Protein AF-A0A0F9IA71-F1 (afdb_monomer)

Sequence (74 aa):
MLYAVRAKSYKRGLMAGVGTERVEIIDTGTNEIFAGVPPDPFDIRARYEHWWNDLNPHSTDVVFVTSVDSIELP

Solvent-accessible surface area (backbone atoms only — not comparable to full-atom values): 4317 Å² total; per-residue (Å²): 90,39,31,43,38,29,33,32,32,21,35,65,98,68,76,45,73,74,51,74,74,44,78,46,81,44,45,45,76,77,38,74,92,38,57,92,54,64,100,42,57,68,54,49,42,53,51,52,29,48,53,62,35,64,75,44,70,84,50,68,51,40,54,43,63,79,50,57,42,80,51,84,78,132

Radius of gyration: 12.72 Å; Cα contacts (8 Å, |Δi|>4): 129; chains: 1; bounding box: 30×21×40 Å

Mean predicted aligned error: 3.69 Å

Organism: NCBI:txid412755

Structure (mmCIF, N/CA/C/O backbone):
data_AF-A0A0F9IA71-F1
#
_entry.id   AF-A0A0F9IA71-F1
#
loop_
_atom_site.group_PDB
_atom_site.id
_atom_site.type_symbol
_atom_site.label_atom_id
_atom_site.label_alt_id
_atom_site.label_comp_id
_atom_site.label_asym_id
_atom_site.label_entity_id
_atom_site.label_seq_id
_atom_site.pdbx_PDB_ins_code
_atom_site.Cartn_x
_atom_site.Cartn_y
_atom_site.Cartn_z
_atom_site.occupancy
_atom_site.B_iso_or_equiv
_atom_site.auth_seq_id
_atom_site.auth_comp_id
_atom_site.auth_asym_id
_atom_site.auth_atom_id
_atom_site.pdbx_PDB_model_num
ATOM 1 N N . MET A 1 1 ? -11.182 -0.654 11.792 1.00 87.00 1 MET A N 1
ATOM 2 C CA . MET A 1 1 ? -9.889 -0.303 12.432 1.00 87.00 1 MET A CA 1
ATOM 3 C C . MET A 1 1 ? -9.159 0.628 11.486 1.00 87.00 1 MET A C 1
ATOM 5 O O . MET A 1 1 ? -9.219 0.403 10.279 1.00 87.00 1 MET A O 1
ATOM 9 N N . LEU A 1 2 ? -8.546 1.689 12.001 1.00 92.94 2 LEU A N 1
ATOM 10 C CA . LEU A 1 2 ? -7.925 2.708 11.160 1.00 92.94 2 LEU A CA 1
ATOM 11 C C . LEU A 1 2 ? -6.441 2.403 10.930 1.00 92.94 2 LEU A C 1
ATOM 13 O O . LEU A 1 2 ? -5.747 1.994 11.859 1.00 92.94 2 LEU A O 1
ATOM 17 N N . TYR A 1 3 ? -5.959 2.644 9.713 1.00 95.00 3 TYR A N 1
ATOM 18 C CA . TYR A 1 3 ? -4.546 2.536 9.350 1.00 95.00 3 TYR A CA 1
ATOM 19 C C . TYR A 1 3 ? -4.088 3.759 8.561 1.00 95.00 3 TYR A C 1
ATOM 21 O O . TYR A 1 3 ? -4.801 4.223 7.674 1.00 95.00 3 TYR A O 1
ATOM 29 N N . ALA A 1 4 ? -2.885 4.253 8.843 1.00 96.62 4 ALA A N 1
ATOM 30 C CA . ALA A 1 4 ? -2.174 5.185 7.978 1.00 96.62 4 ALA A CA 1
ATOM 31 C C . ALA A 1 4 ? -1.269 4.389 7.035 1.00 96.62 4 ALA A C 1
ATOM 33 O O . ALA A 1 4 ? -0.30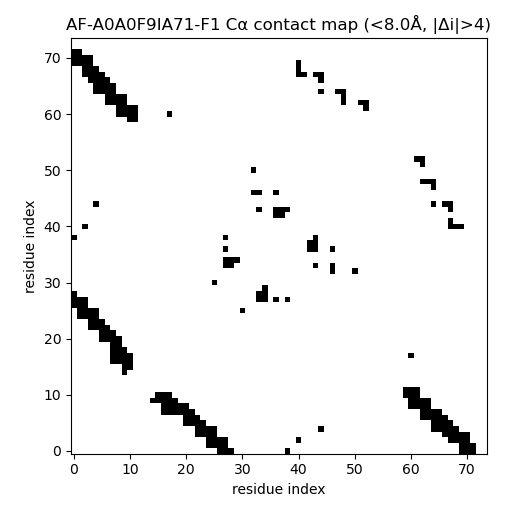1 3.770 7.476 1.00 96.62 4 ALA A O 1
ATOM 34 N N . VAL A 1 5 ? -1.571 4.416 5.740 1.00 97.12 5 VAL A N 1
ATOM 35 C CA . VAL A 1 5 ? -0.775 3.758 4.701 1.00 97.12 5 VAL A CA 1
ATOM 36 C C . VAL A 1 5 ? 0.049 4.804 3.972 1.00 97.12 5 VAL A C 1
ATOM 38 O O . VAL A 1 5 ? -0.498 5.746 3.401 1.00 97.12 5 VAL A O 1
ATOM 41 N N . ARG A 1 6 ? 1.373 4.636 3.980 1.00 97.69 6 ARG A N 1
ATOM 42 C CA . ARG A 1 6 ? 2.296 5.449 3.187 1.00 97.69 6 ARG A CA 1
ATOM 43 C C . ARG A 1 6 ? 2.703 4.684 1.946 1.00 97.69 6 ARG A C 1
ATOM 45 O O . ARG A 1 6 ? 3.153 3.544 2.042 1.00 97.69 6 ARG A O 1
ATOM 52 N N . ALA A 1 7 ? 2.537 5.295 0.782 1.00 96.88 7 ALA A N 1
ATOM 53 C CA . ALA A 1 7 ? 2.834 4.653 -0.488 1.00 96.88 7 ALA A CA 1
ATOM 54 C C . ALA A 1 7 ? 3.450 5.621 -1.493 1.00 96.88 7 ALA A C 1
ATOM 56 O O . ALA A 1 7 ? 3.196 6.827 -1.484 1.00 96.88 7 ALA A O 1
ATOM 57 N N . LYS A 1 8 ? 4.260 5.070 -2.393 1.00 95.38 8 LYS A N 1
ATOM 58 C CA . LYS A 1 8 ? 4.974 5.808 -3.432 1.00 95.38 8 LYS A CA 1
ATOM 59 C C . LYS A 1 8 ? 4.973 5.009 -4.731 1.00 95.38 8 LYS A C 1
ATOM 61 O O . LYS A 1 8 ? 5.014 3.780 -4.712 1.00 95.38 8 LYS A O 1
ATOM 66 N N . SER A 1 9 ? 4.948 5.705 -5.865 1.00 94.38 9 SER A N 1
ATOM 67 C CA . SER A 1 9 ? 5.105 5.077 -7.176 1.00 94.38 9 SER A CA 1
ATOM 68 C C . SER A 1 9 ? 6.574 4.968 -7.593 1.00 94.38 9 SER A C 1
ATOM 70 O O . SER A 1 9 ? 7.394 5.863 -7.348 1.00 94.38 9 SER A O 1
ATOM 72 N N . TYR A 1 10 ? 6.897 3.866 -8.262 1.00 92.69 10 TYR A N 1
ATOM 73 C CA . TYR A 1 10 ? 8.220 3.516 -8.767 1.00 92.69 10 TYR A CA 1
ATOM 74 C C . TYR A 1 10 ? 8.127 3.116 -10.238 1.00 92.69 10 TYR A C 1
ATOM 76 O O . TYR A 1 10 ? 7.148 2.491 -10.633 1.00 92.69 10 TYR A O 1
ATOM 84 N N . LYS A 1 11 ? 9.153 3.391 -11.052 1.00 92.62 11 LYS A N 1
ATOM 85 C CA . LYS A 1 11 ? 9.214 2.815 -12.406 1.00 92.62 11 LYS A CA 1
ATOM 86 C C . LYS A 1 11 ? 9.391 1.303 -12.329 1.00 92.62 11 LYS A C 1
ATOM 88 O O . LYS A 1 11 ? 10.340 0.821 -11.696 1.00 92.62 11 LYS A O 1
ATOM 93 N N . ARG A 1 12 ? 8.541 0.559 -13.039 1.00 86.12 12 ARG A N 1
ATOM 94 C CA . ARG A 1 12 ? 8.684 -0.893 -13.206 1.00 86.12 12 ARG A CA 1
ATOM 95 C C . ARG A 1 12 ? 10.068 -1.219 -13.776 1.00 86.12 12 ARG A C 1
ATOM 97 O O . ARG A 1 12 ? 10.554 -0.550 -14.684 1.00 86.12 12 ARG A O 1
ATOM 104 N N . GLY A 1 13 ? 10.725 -2.226 -13.202 1.00 83.31 13 GLY A N 1
ATOM 105 C CA . GLY A 1 13 ? 12.043 -2.712 -13.634 1.00 83.31 13 GLY A CA 1
ATOM 106 C C . GLY A 1 13 ? 13.253 -1.866 -13.217 1.00 83.31 13 GLY A C 1
ATOM 107 O O . GLY A 1 13 ? 14.366 -2.378 -13.247 1.00 83.31 13 GLY A O 1
ATOM 108 N N . LEU A 1 14 ? 13.067 -0.610 -12.793 1.00 81.56 14 LEU A N 1
ATOM 109 C CA . LEU A 1 14 ? 14.169 0.266 -12.368 1.00 81.56 14 LEU A CA 1
ATOM 110 C C . LEU A 1 14 ? 14.186 0.533 -10.861 1.00 81.56 14 LEU A C 1
ATOM 112 O O . LEU A 1 14 ? 15.193 1.018 -10.354 1.00 81.56 14 LEU A O 1
ATOM 116 N N . MET A 1 15 ? 13.076 0.275 -10.156 1.00 77.19 15 MET A N 1
ATOM 117 C CA . MET A 1 15 ? 12.899 0.613 -8.731 1.00 77.19 15 MET A CA 1
ATOM 118 C C . MET A 1 15 ? 13.275 2.073 -8.405 1.00 77.19 15 MET A C 1
ATOM 120 O O . MET A 1 15 ? 13.579 2.420 -7.266 1.00 77.19 15 MET A O 1
ATOM 124 N N . ALA A 1 16 ? 13.222 2.956 -9.404 1.00 83.81 16 ALA A N 1
ATOM 125 C CA . ALA A 1 16 ? 13.430 4.383 -9.240 1.00 83.81 16 ALA A CA 1
ATOM 126 C C . ALA A 1 16 ? 12.101 5.015 -8.823 1.00 83.81 16 ALA A C 1
ATOM 128 O O . ALA A 1 16 ? 11.116 4.915 -9.558 1.00 83.81 16 ALA A O 1
ATOM 129 N N . GLY A 1 17 ? 12.062 5.643 -7.646 1.00 80.50 17 GLY A N 1
ATOM 130 C CA . GLY A 1 17 ? 10.872 6.352 -7.177 1.00 80.50 17 GLY A CA 1
ATOM 131 C C . GLY A 1 17 ? 10.566 7.548 -8.080 1.00 80.50 17 GLY A C 1
ATOM 132 O O . GLY A 1 17 ? 11.450 8.369 -8.316 1.00 80.50 17 GLY A O 1
ATOM 133 N N . VAL A 1 18 ? 9.331 7.646 -8.570 1.00 84.62 18 VAL A N 1
ATOM 134 C CA . VAL A 1 18 ? 8.899 8.695 -9.515 1.00 84.62 18 VAL A CA 1
ATOM 135 C C . VAL A 1 18 ? 7.829 9.618 -8.958 1.00 84.62 18 VAL A C 1
ATOM 137 O O . VAL A 1 18 ? 7.757 10.773 -9.367 1.00 84.62 18 VAL A O 1
ATOM 140 N N . GLY A 1 19 ? 7.028 9.141 -8.007 1.00 81.50 19 GLY A N 1
ATOM 141 C CA . GLY A 1 19 ? 6.052 9.965 -7.298 1.00 81.50 19 GLY A CA 1
ATOM 142 C C . GLY A 1 19 ? 6.588 10.517 -5.981 1.00 81.50 19 GLY A C 1
ATOM 143 O O . GLY A 1 19 ? 7.597 10.049 -5.460 1.00 81.50 19 GLY A O 1
ATOM 144 N N . THR A 1 20 ? 5.877 11.482 -5.405 1.00 89.88 20 THR A N 1
ATOM 145 C CA . THR A 1 20 ? 6.010 11.828 -3.982 1.00 89.88 20 THR A CA 1
ATOM 146 C C . THR A 1 20 ? 5.279 10.780 -3.147 1.00 89.88 20 THR A C 1
ATOM 148 O O . THR A 1 20 ? 4.242 10.271 -3.575 1.00 89.88 20 THR A O 1
ATOM 151 N N . GLU A 1 21 ? 5.811 10.454 -1.970 1.00 94.75 21 GLU A N 1
ATOM 152 C CA . GLU A 1 21 ? 5.099 9.598 -1.022 1.00 94.75 21 GLU A CA 1
ATOM 153 C C . GLU A 1 21 ? 3.787 10.264 -0.588 1.00 94.75 21 GLU A C 1
ATOM 155 O O . GLU A 1 21 ? 3.735 11.471 -0.340 1.00 94.75 21 GLU A O 1
ATOM 160 N N . ARG A 1 22 ? 2.719 9.473 -0.527 1.00 95.38 22 ARG A N 1
ATOM 161 C CA . ARG A 1 22 ? 1.400 9.893 -0.059 1.00 95.38 22 ARG A CA 1
ATOM 162 C C . ARG A 1 22 ? 1.010 9.089 1.162 1.00 95.38 22 ARG A C 1
ATOM 164 O O . ARG A 1 22 ? 1.394 7.930 1.275 1.00 95.38 22 ARG A O 1
ATOM 171 N N . VAL A 1 23 ? 0.239 9.721 2.041 1.00 96.69 23 VAL A N 1
ATOM 172 C CA . VAL A 1 23 ? -0.341 9.087 3.224 1.00 96.69 23 VAL A CA 1
ATOM 173 C C . VAL A 1 23 ? -1.849 9.042 3.047 1.00 96.69 23 VAL A C 1
ATOM 175 O O . VAL A 1 23 ? -2.469 10.081 2.818 1.00 96.69 23 VAL A O 1
ATOM 178 N N . GLU A 1 24 ? -2.429 7.857 3.167 1.00 95.12 24 GLU A N 1
ATOM 179 C CA . GLU A 1 24 ? -3.871 7.638 3.103 1.00 95.12 24 GLU A CA 1
ATOM 180 C C . GLU A 1 24 ? -4.353 6.991 4.401 1.00 95.12 24 GLU A C 1
ATOM 182 O O . GLU A 1 24 ? -3.724 6.068 4.920 1.00 95.12 24 GLU A O 1
ATOM 187 N N . ILE A 1 25 ? -5.460 7.503 4.943 1.00 94.94 25 ILE A N 1
ATOM 188 C CA . ILE A 1 25 ? -6.094 6.945 6.138 1.00 94.94 25 ILE A CA 1
ATOM 189 C C . ILE A 1 25 ? -7.188 5.987 5.687 1.00 94.94 25 ILE A C 1
ATOM 191 O O . ILE A 1 25 ? -8.137 6.388 5.013 1.00 94.94 25 ILE A O 1
ATOM 195 N N . ILE A 1 26 ? -7.048 4.723 6.063 1.00 92.62 26 ILE A N 1
ATOM 196 C CA . ILE A 1 26 ? -7.921 3.636 5.638 1.00 92.62 26 ILE A CA 1
ATOM 197 C C . ILE A 1 26 ? -8.708 3.141 6.838 1.00 92.62 26 ILE A C 1
ATOM 199 O O . ILE A 1 26 ? -8.127 2.660 7.810 1.00 92.62 26 ILE A O 1
ATOM 203 N N . ASP A 1 27 ? -10.035 3.205 6.743 1.00 91.75 27 ASP A N 1
ATOM 204 C CA . ASP A 1 27 ? -10.914 2.485 7.654 1.00 91.75 27 ASP A CA 1
ATOM 205 C C . ASP A 1 27 ? -11.285 1.121 7.081 1.00 91.75 27 ASP A C 1
ATOM 207 O O . ASP A 1 27 ? -12.134 0.991 6.204 1.00 91.75 27 ASP A O 1
ATOM 211 N N . THR A 1 28 ? -10.662 0.083 7.622 1.00 89.75 28 THR A N 1
ATOM 212 C CA . THR A 1 28 ? -10.910 -1.314 7.232 1.00 89.75 28 THR A CA 1
ATOM 213 C C . THR A 1 28 ? -12.310 -1.813 7.591 1.00 89.75 28 THR A C 1
ATOM 215 O O . THR A 1 28 ? -12.737 -2.838 7.071 1.00 89.75 28 THR A O 1
ATOM 218 N N . GLY A 1 29 ? -13.035 -1.113 8.472 1.00 88.62 29 GLY A N 1
ATOM 219 C CA . GLY A 1 29 ? -14.404 -1.477 8.842 1.00 88.62 29 GLY A CA 1
ATOM 220 C C . GLY A 1 29 ? -15.458 -1.021 7.833 1.00 88.62 29 GLY A C 1
ATOM 221 O O . GLY A 1 29 ? -16.537 -1.604 7.783 1.00 88.62 29 GLY A O 1
ATOM 222 N N . THR A 1 30 ? -15.156 0.010 7.042 1.00 89.81 30 THR A N 1
ATOM 223 C CA . THR A 1 30 ? -16.114 0.645 6.121 1.00 89.81 30 THR A CA 1
ATOM 224 C C . THR A 1 30 ? -15.645 0.646 4.669 1.00 89.81 30 THR A C 1
ATOM 226 O O . THR A 1 30 ? -16.470 0.734 3.763 1.00 89.81 30 THR A O 1
ATOM 229 N N . ASN A 1 31 ? -14.341 0.524 4.419 1.00 91.62 31 ASN A N 1
ATOM 230 C CA . ASN A 1 31 ? -13.792 0.511 3.072 1.00 91.62 31 ASN A CA 1
ATOM 231 C C . ASN A 1 31 ? -13.929 -0.877 2.427 1.00 91.62 31 ASN A C 1
ATOM 233 O O . ASN A 1 31 ? -13.270 -1.836 2.832 1.00 91.62 31 ASN A O 1
ATOM 237 N N . GLU A 1 32 ? -14.739 -0.961 1.371 1.00 92.75 32 GLU A N 1
ATOM 238 C CA . GLU A 1 32 ? -15.026 -2.200 0.636 1.00 92.75 32 GLU A CA 1
ATOM 239 C C . GLU A 1 32 ? -13.777 -2.864 0.032 1.00 92.75 32 GLU A C 1
ATOM 241 O O . GLU A 1 32 ? -13.724 -4.088 -0.070 1.00 92.75 32 GLU A O 1
ATOM 246 N N . ILE A 1 33 ? -12.735 -2.093 -0.305 1.00 91.06 33 ILE A N 1
ATOM 247 C CA . ILE A 1 33 ? -11.465 -2.627 -0.837 1.00 91.06 33 ILE A CA 1
ATOM 248 C C . ILE A 1 33 ? -10.785 -3.542 0.195 1.00 91.06 33 ILE A C 1
ATOM 250 O O . ILE A 1 33 ? -10.116 -4.520 -0.156 1.00 91.06 33 ILE A O 1
ATOM 254 N N . PHE A 1 34 ? -10.980 -3.240 1.479 1.00 92.56 34 PHE A N 1
ATOM 255 C CA . PHE A 1 34 ? -10.373 -3.942 2.606 1.00 92.56 34 PHE A CA 1
ATOM 256 C C . PHE A 1 34 ? -11.353 -4.878 3.321 1.00 92.56 34 PHE A C 1
ATOM 258 O O . PHE A 1 34 ? -10.987 -5.496 4.320 1.00 92.56 34 PHE A O 1
ATOM 265 N N . ALA A 1 35 ? -12.571 -5.047 2.799 1.00 88.19 35 ALA A N 1
ATOM 266 C CA . ALA A 1 35 ? -13.542 -5.971 3.366 1.00 88.19 35 ALA A CA 1
ATOM 267 C C . ALA A 1 35 ? -12.996 -7.411 3.364 1.00 88.19 35 ALA A C 1
ATOM 269 O O . ALA A 1 35 ? -12.529 -7.925 2.344 1.00 88.19 35 ALA A O 1
ATOM 270 N N . GLY A 1 36 ? -13.039 -8.062 4.529 1.00 87.38 36 GLY A N 1
ATOM 271 C CA . GLY A 1 36 ? -12.544 -9.430 4.720 1.00 87.38 36 GLY A CA 1
ATOM 272 C C . GLY A 1 36 ? -11.019 -9.572 4.765 1.00 87.38 36 GLY A C 1
ATOM 273 O O . GLY A 1 36 ? -10.530 -10.689 4.921 1.00 87.38 36 GLY A O 1
ATOM 274 N N . VAL A 1 37 ? -10.264 -8.476 4.648 1.00 90.50 37 VAL A N 1
ATOM 275 C CA . VAL A 1 37 ? -8.816 -8.485 4.880 1.00 90.50 37 VAL A CA 1
ATOM 276 C C . VAL A 1 37 ? -8.575 -8.543 6.392 1.00 90.50 37 VAL A C 1
ATOM 278 O O . VAL A 1 37 ? -9.223 -7.790 7.129 1.00 90.50 37 VAL A O 1
ATOM 281 N N . PRO A 1 38 ? -7.687 -9.424 6.888 1.00 90.69 38 PRO A N 1
ATOM 282 C CA . PRO A 1 38 ? -7.319 -9.413 8.295 1.00 90.69 38 PRO A CA 1
ATOM 283 C C . PRO A 1 38 ? -6.821 -8.021 8.718 1.00 90.69 38 PRO A C 1
ATOM 285 O O . PRO A 1 38 ? -6.129 -7.358 7.941 1.00 90.69 38 PRO A O 1
ATOM 288 N N . PRO A 1 39 ? -7.165 -7.546 9.928 1.00 85.50 39 PRO A N 1
ATOM 289 C CA . PRO A 1 39 ? -6.706 -6.256 10.434 1.00 85.50 39 PRO A CA 1
ATOM 290 C C . PRO A 1 39 ? -5.238 -6.354 10.885 1.00 85.50 39 PRO A C 1
ATOM 292 O O . PRO A 1 39 ? -4.911 -6.231 12.064 1.00 85.50 39 PRO A O 1
ATOM 295 N N . ASP A 1 40 ? -4.346 -6.584 9.928 1.00 91.38 40 ASP A N 1
ATOM 296 C CA . ASP A 1 40 ? -2.908 -6.739 10.102 1.00 91.38 40 ASP A CA 1
ATOM 297 C C . ASP A 1 40 ? -2.157 -5.822 9.108 1.00 91.38 40 ASP A C 1
ATOM 299 O O . ASP A 1 40 ? -2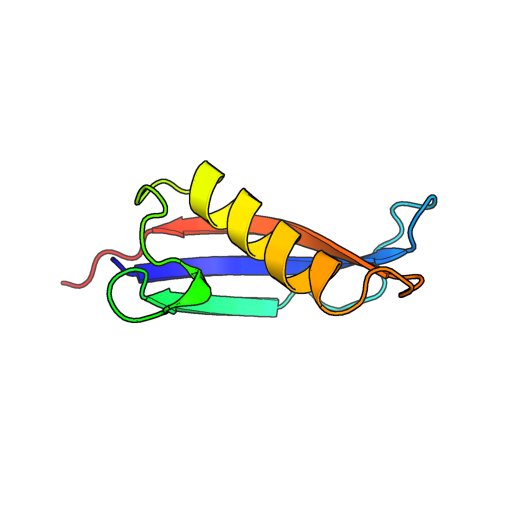.520 -5.762 7.930 1.00 91.38 40 ASP A O 1
ATOM 303 N N . PRO A 1 41 ? -1.110 -5.087 9.537 1.00 93.69 41 PRO A N 1
ATOM 304 C CA . PRO A 1 41 ? -0.372 -4.178 8.660 1.00 93.69 41 PRO A CA 1
ATOM 305 C C . PRO A 1 41 ? 0.188 -4.809 7.375 1.00 93.69 41 PRO A C 1
ATOM 307 O O . PRO A 1 41 ? 0.255 -4.129 6.347 1.00 93.69 41 PRO A O 1
ATOM 310 N N . PHE A 1 42 ? 0.597 -6.081 7.407 1.00 95.25 42 PHE A N 1
ATOM 311 C CA . PHE A 1 42 ? 1.121 -6.783 6.237 1.00 95.25 42 PHE A CA 1
ATOM 312 C C . PHE A 1 42 ? 0.004 -7.094 5.231 1.00 95.25 42 PHE A C 1
ATOM 314 O O . PHE A 1 42 ? 0.169 -6.824 4.038 1.00 95.25 42 PHE A O 1
ATOM 321 N N . ASP A 1 43 ? -1.150 -7.564 5.699 1.00 95.62 43 ASP A N 1
ATOM 322 C CA . ASP A 1 43 ? -2.317 -7.827 4.852 1.00 95.62 43 ASP A CA 1
ATOM 323 C C . ASP A 1 43 ? -2.886 -6.539 4.229 1.00 95.62 43 ASP A C 1
ATOM 325 O O . ASP A 1 43 ? -3.191 -6.495 3.030 1.00 95.62 43 ASP A O 1
ATOM 329 N N . ILE A 1 44 ? -2.956 -5.449 5.002 1.00 95.31 44 ILE A N 1
ATOM 330 C CA . ILE A 1 44 ? -3.382 -4.130 4.506 1.00 95.31 44 ILE A CA 1
ATOM 331 C C . ILE A 1 44 ? -2.421 -3.609 3.439 1.00 95.31 44 ILE A C 1
ATOM 333 O O . ILE A 1 44 ? -2.863 -3.149 2.382 1.00 95.31 44 ILE A O 1
ATOM 337 N N . ARG A 1 45 ? -1.110 -3.730 3.672 1.00 97.06 45 ARG A N 1
ATOM 338 C CA . ARG A 1 45 ? -0.090 -3.403 2.673 1.00 97.06 45 ARG A CA 1
ATOM 339 C C . ARG A 1 45 ? -0.320 -4.172 1.374 1.00 97.06 45 ARG A C 1
ATOM 341 O O . ARG A 1 45 ? -0.390 -3.554 0.312 1.00 97.06 45 ARG A O 1
ATOM 348 N N . ALA A 1 46 ? -0.435 -5.496 1.456 1.00 96.19 46 ALA A N 1
ATOM 349 C CA . ALA A 1 46 ? -0.564 -6.349 0.281 1.00 96.19 46 ALA A CA 1
ATOM 350 C C . ALA A 1 46 ? -1.827 -6.005 -0.520 1.00 96.19 46 ALA A C 1
ATOM 352 O O . ALA A 1 46 ? -1.764 -5.852 -1.741 1.00 96.19 46 ALA A O 1
ATOM 353 N N . ARG A 1 47 ? -2.965 -5.807 0.160 1.00 96.38 47 ARG A N 1
ATOM 354 C CA . ARG A 1 47 ? -4.215 -5.415 -0.500 1.00 96.38 47 ARG A CA 1
ATOM 355 C C . ARG A 1 47 ? -4.103 -4.051 -1.179 1.00 96.38 47 ARG A C 1
ATOM 357 O O . ARG A 1 47 ? -4.582 -3.913 -2.303 1.00 96.38 47 ARG A O 1
ATOM 364 N N . TYR A 1 48 ? -3.488 -3.067 -0.525 1.00 96.12 48 TYR A N 1
ATOM 365 C CA . TYR A 1 48 ? -3.337 -1.718 -1.072 1.00 96.12 48 TYR A CA 1
ATOM 366 C C . TYR A 1 48 ? -2.468 -1.706 -2.336 1.00 96.12 48 TYR A C 1
ATOM 368 O O . TYR A 1 48 ? -2.865 -1.142 -3.357 1.00 96.12 48 TYR A O 1
ATOM 376 N N . GLU A 1 49 ? -1.299 -2.357 -2.287 1.00 95.88 49 GLU A N 1
ATOM 377 C CA . GLU A 1 49 ? -0.413 -2.489 -3.450 1.00 95.88 49 GLU A CA 1
ATOM 378 C C . GLU A 1 49 ? -1.129 -3.217 -4.595 1.00 95.88 49 GLU A C 1
ATOM 380 O O . GLU A 1 49 ? -1.099 -2.749 -5.732 1.00 95.88 49 GLU A O 1
ATOM 385 N N . HIS A 1 50 ? -1.812 -4.328 -4.306 1.00 95.75 50 HIS A N 1
ATOM 386 C CA . HIS A 1 50 ? -2.549 -5.099 -5.306 1.00 95.75 50 HIS A CA 1
ATOM 387 C C . HIS A 1 50 ? -3.639 -4.262 -5.981 1.00 95.75 50 HIS A C 1
ATOM 389 O O . HIS A 1 50 ? -3.688 -4.195 -7.203 1.00 95.75 50 HIS A O 1
ATOM 395 N N . TRP A 1 51 ? -4.476 -3.568 -5.204 1.00 95.06 51 TRP A N 1
ATOM 396 C CA . TRP A 1 51 ? -5.578 -2.770 -5.745 1.00 95.06 51 TRP A CA 1
ATOM 397 C C . TRP A 1 51 ? -5.095 -1.686 -6.716 1.00 95.06 51 TRP A C 1
ATOM 399 O O . TRP A 1 51 ? 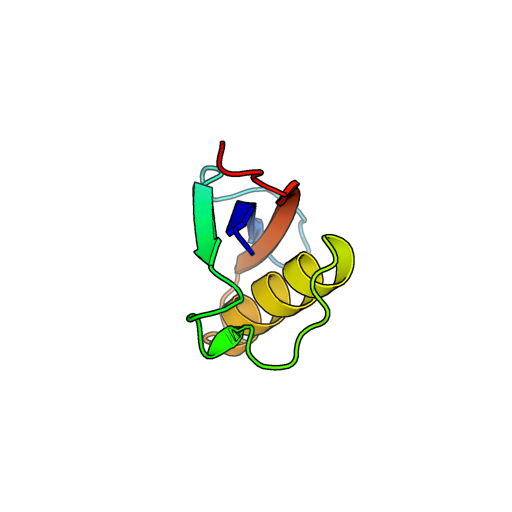-5.592 -1.599 -7.840 1.00 95.06 51 TRP A O 1
ATOM 409 N N . TRP A 1 52 ? -4.090 -0.897 -6.325 1.00 93.94 52 TRP A N 1
ATOM 410 C CA . TRP A 1 52 ? -3.555 0.158 -7.190 1.00 93.94 52 TRP A CA 1
ATOM 411 C C . TRP A 1 52 ? -2.894 -0.389 -8.454 1.00 93.94 52 TRP A C 1
ATOM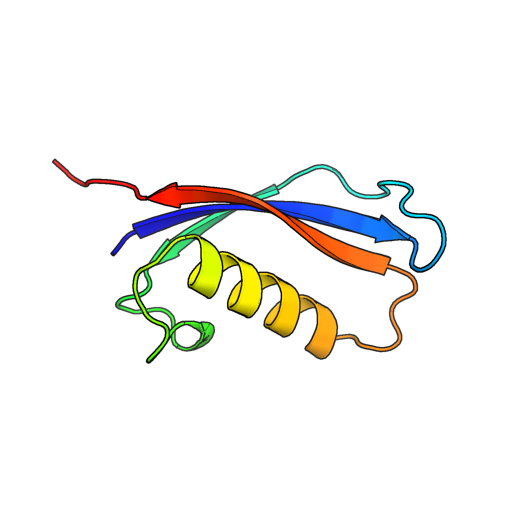 413 O O . TRP A 1 52 ? -3.028 0.195 -9.531 1.00 93.94 52 TRP A O 1
ATOM 423 N N . ASN A 1 53 ? -2.167 -1.497 -8.328 1.00 94.50 53 ASN A N 1
ATOM 424 C CA . ASN A 1 53 ? -1.429 -2.074 -9.444 1.00 94.50 53 ASN A CA 1
ATOM 425 C C . ASN A 1 53 ? -2.337 -2.828 -10.425 1.00 94.50 53 ASN A C 1
ATOM 427 O O . ASN A 1 53 ? -2.030 -2.847 -11.617 1.00 94.50 53 ASN A O 1
ATOM 431 N N . ASP A 1 54 ? -3.461 -3.367 -9.957 1.00 95.25 54 ASP A N 1
ATOM 432 C CA . ASP A 1 54 ? -4.481 -4.015 -10.788 1.00 95.25 54 ASP A CA 1
ATOM 433 C C . ASP A 1 54 ? -5.409 -3.022 -11.481 1.00 95.25 54 ASP A C 1
ATOM 435 O O . ASP A 1 54 ? -5.924 -3.310 -12.560 1.00 95.25 54 ASP A O 1
ATOM 439 N N . LEU A 1 55 ? -5.617 -1.840 -10.893 1.00 93.50 55 LEU A N 1
ATOM 440 C CA . LEU A 1 55 ? -6.415 -0.785 -11.516 1.00 93.50 55 LEU A CA 1
ATOM 441 C C . LEU A 1 55 ? -5.793 -0.315 -12.842 1.00 93.50 55 LEU A C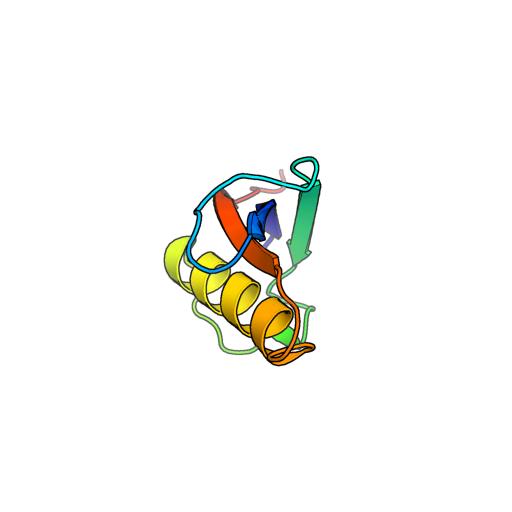 1
ATOM 443 O O . LEU A 1 55 ? -6.510 0.081 -13.761 1.00 93.50 55 LEU A O 1
ATOM 447 N N . ASN A 1 56 ? -4.460 -0.357 -12.955 1.00 88.56 56 ASN A N 1
ATOM 448 C CA . ASN A 1 56 ? -3.747 -0.018 -14.184 1.00 88.56 56 ASN A CA 1
ATOM 449 C C . ASN A 1 56 ? -2.496 -0.901 -14.393 1.00 88.56 56 ASN A C 1
ATOM 451 O O . ASN A 1 56 ? -1.362 -0.441 -14.201 1.00 88.56 56 ASN A O 1
ATOM 455 N N . PRO A 1 57 ? -2.672 -2.159 -14.838 1.00 89.38 57 PRO A N 1
ATOM 456 C CA . PRO A 1 57 ? -1.583 -3.132 -14.930 1.00 89.38 57 PRO A CA 1
ATOM 457 C C . PRO A 1 57 ? -0.575 -2.793 -16.036 1.00 89.38 57 PRO A C 1
ATOM 459 O O . PRO A 1 57 ? 0.569 -3.244 -15.996 1.00 89.38 57 PRO A O 1
ATOM 462 N N . HIS A 1 58 ? -0.978 -1.973 -17.010 1.00 90.25 58 HIS A N 1
ATOM 463 C CA . HIS A 1 58 ? -0.132 -1.529 -18.120 1.00 90.25 58 HIS A CA 1
ATOM 464 C C . HIS A 1 58 ? 0.630 -0.231 -17.824 1.00 90.25 58 HIS A C 1
ATOM 466 O O . HIS A 1 58 ? 1.419 0.213 -18.660 1.00 90.25 58 HIS A O 1
ATOM 472 N N . SER A 1 59 ? 0.421 0.378 -16.652 1.00 90.94 59 SER A N 1
ATOM 473 C CA . SER A 1 59 ? 1.205 1.531 -16.217 1.00 90.94 59 SER A CA 1
ATOM 474 C C . SER A 1 59 ? 2.695 1.186 -16.175 1.00 90.94 59 SER A C 1
ATOM 476 O O . SER A 1 59 ? 3.091 0.128 -15.67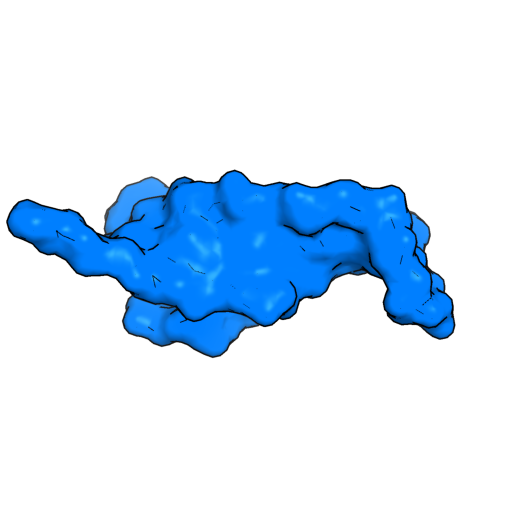7 1.00 90.94 59 SER A O 1
ATOM 478 N N . THR A 1 60 ? 3.541 2.108 -16.640 1.00 91.94 60 THR A N 1
ATOM 479 C CA . THR A 1 60 ? 5.002 2.015 -16.468 1.00 91.94 60 THR A CA 1
ATOM 480 C C . THR A 1 60 ? 5.425 2.136 -15.009 1.00 91.94 60 THR A C 1
ATOM 482 O O . THR A 1 60 ? 6.564 1.811 -14.669 1.00 91.94 60 THR A O 1
ATOM 485 N N . ASP A 1 61 ? 4.508 2.587 -14.156 1.00 92.81 61 ASP A N 1
ATOM 486 C CA . ASP A 1 61 ? 4.719 2.796 -12.738 1.00 92.81 61 ASP A CA 1
ATOM 487 C C . ASP A 1 61 ? 4.020 1.693 -11.928 1.00 92.81 61 ASP A C 1
ATOM 489 O O . ASP A 1 61 ? 2.993 1.143 -12.333 1.00 92.81 61 ASP A O 1
ATOM 493 N N . VAL A 1 62 ? 4.592 1.371 -10.772 1.00 93.56 62 VAL A N 1
ATOM 494 C CA . VAL A 1 62 ? 4.066 0.432 -9.777 1.00 93.56 62 VAL A CA 1
ATOM 495 C C . VAL A 1 62 ? 4.002 1.134 -8.426 1.00 93.56 62 VAL A C 1
ATOM 497 O O . VAL A 1 62 ? 4.913 1.879 -8.061 1.00 93.56 62 VAL A O 1
ATOM 500 N N . VAL A 1 63 ? 2.918 0.927 -7.689 1.00 95.06 63 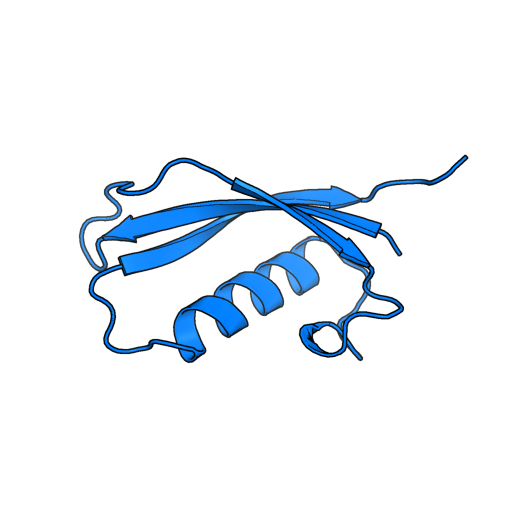VAL A N 1
ATOM 501 C CA . VAL A 1 63 ? 2.744 1.445 -6.332 1.00 95.06 63 VAL A CA 1
ATOM 502 C C . VAL A 1 63 ? 3.338 0.454 -5.340 1.00 95.06 63 VAL A C 1
ATOM 504 O O . VAL A 1 63 ? 3.006 -0.730 -5.376 1.00 95.06 63 VAL A O 1
ATOM 507 N N . PHE A 1 64 ? 4.186 0.961 -4.446 1.00 94.94 64 PHE A N 1
ATOM 508 C CA . PHE A 1 64 ? 4.686 0.240 -3.280 1.00 94.94 64 PHE A CA 1
ATOM 509 C C . PHE A 1 64 ? 4.325 0.990 -2.005 1.00 94.94 64 PHE A C 1
ATOM 511 O O . PHE A 1 64 ? 4.416 2.220 -1.942 1.00 94.94 64 P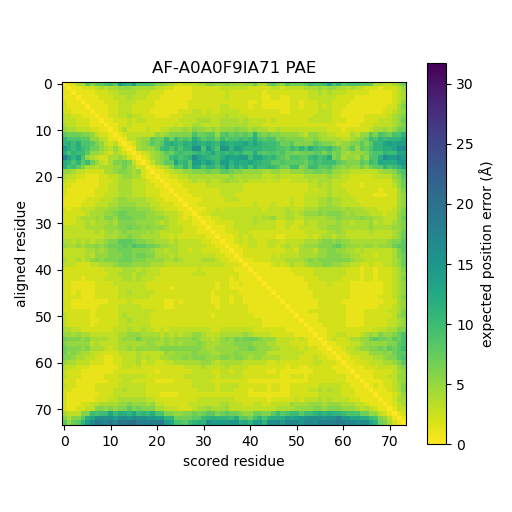HE A O 1
ATOM 518 N N . VAL A 1 65 ? 3.960 0.232 -0.981 1.00 96.75 65 VAL A N 1
ATOM 519 C CA . VAL A 1 65 ? 3.726 0.729 0.369 1.00 96.75 65 VAL A CA 1
ATOM 520 C C . VAL A 1 65 ? 5.048 0.719 1.125 1.00 96.75 65 VAL A C 1
ATOM 522 O O . VAL A 1 65 ? 5.755 -0.290 1.177 1.00 96.75 65 VAL A O 1
ATOM 525 N N . THR A 1 66 ? 5.388 1.861 1.708 1.00 95.38 66 THR A N 1
ATOM 526 C CA . THR A 1 66 ? 6.610 2.074 2.488 1.00 95.38 66 THR A CA 1
ATOM 527 C C . THR A 1 66 ? 6.373 1.858 3.978 1.00 95.38 66 THR A C 1
ATOM 529 O O . THR A 1 66 ? 7.270 1.370 4.664 1.00 95.38 66 THR A O 1
ATOM 532 N N . SER A 1 67 ? 5.171 2.156 4.482 1.00 97.00 67 SER A N 1
ATOM 533 C CA . SER A 1 67 ? 4.763 1.822 5.849 1.00 97.00 67 SER A CA 1
ATOM 534 C C . SER A 1 67 ? 3.247 1.738 6.020 1.00 97.00 67 SER A 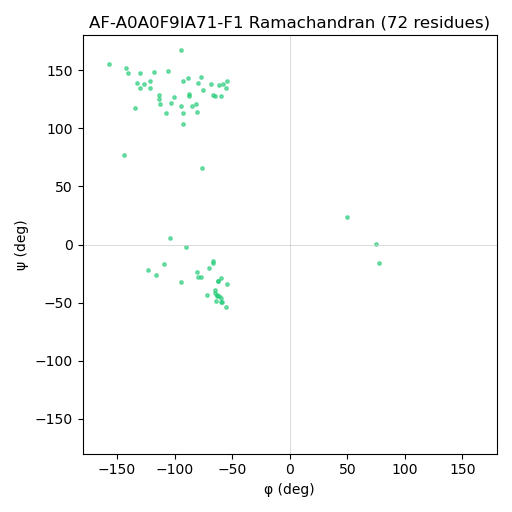C 1
ATOM 536 O O . SER A 1 67 ? 2.482 2.345 5.268 1.00 97.00 67 SER A O 1
ATOM 538 N N . VAL A 1 68 ? 2.828 0.972 7.028 1.00 97.00 68 VAL A N 1
ATOM 539 C CA . VAL A 1 68 ? 1.439 0.859 7.484 1.00 97.00 68 VAL A CA 1
ATOM 540 C C . VAL A 1 68 ? 1.442 0.948 9.004 1.00 97.00 68 VAL A C 1
ATOM 542 O O . VAL A 1 68 ? 2.008 0.077 9.659 1.00 97.00 68 VAL A O 1
ATOM 545 N N . ASP A 1 69 ? 0.799 1.977 9.549 1.00 96.06 69 ASP A N 1
ATOM 546 C CA . ASP A 1 69 ? 0.672 2.173 10.995 1.00 96.06 69 ASP A CA 1
ATOM 547 C C . ASP A 1 69 ? -0.794 2.028 11.406 1.00 96.06 69 ASP A C 1
ATOM 549 O O . ASP A 1 69 ? -1.664 2.688 10.834 1.00 96.06 69 ASP A O 1
ATOM 553 N N . SER A 1 70 ? -1.087 1.193 12.403 1.00 93.31 70 SER A N 1
ATOM 554 C CA . SER A 1 70 ? -2.413 1.172 13.026 1.00 93.31 70 SER A CA 1
ATOM 555 C C . SER A 1 70 ? -2.648 2.462 13.802 1.00 93.31 70 SER A C 1
ATOM 557 O O . SER A 1 70 ? -1.771 2.931 14.527 1.00 93.31 70 SER A O 1
ATOM 559 N N . ILE A 1 71 ? -3.849 3.012 13.685 1.00 93.06 71 ILE A N 1
ATOM 560 C CA . ILE A 1 71 ? -4.268 4.206 14.408 1.00 93.06 71 ILE A CA 1
ATOM 561 C C . ILE A 1 71 ? -5.253 3.766 15.482 1.00 93.06 71 ILE A C 1
ATOM 563 O O . ILE A 1 71 ? -6.364 3.318 15.184 1.00 93.06 71 ILE A O 1
ATOM 567 N N . GLU A 1 72 ? -4.839 3.908 16.734 1.00 83.81 72 GLU A N 1
ATOM 568 C CA . GLU A 1 72 ? -5.735 3.781 17.875 1.00 83.81 72 GLU A CA 1
ATOM 569 C C . GLU A 1 72 ? -6.475 5.109 18.049 1.00 83.81 72 GLU A C 1
ATOM 571 O O . GLU A 1 72 ? -5.859 6.168 18.186 1.00 83.81 72 GLU A O 1
ATOM 576 N N . LEU A 1 73 ? -7.806 5.061 17.977 1.00 72.44 73 LEU A N 1
ATOM 577 C CA . LEU A 1 73 ? -8.627 6.195 18.383 1.00 72.44 73 LEU A CA 1
ATOM 578 C C . LEU A 1 73 ? -8.729 6.190 19.918 1.00 72.44 73 LEU A C 1
ATOM 580 O O . LEU A 1 73 ? -8.846 5.103 20.489 1.00 72.44 73 LEU A O 1
ATOM 584 N N . PRO A 1 74 ? -8.655 7.365 20.570 1.00 63.03 74 PRO A N 1
ATOM 585 C CA . PRO A 1 74 ? -8.812 7.488 22.017 1.00 63.03 74 PRO A CA 1
ATOM 586 C C . PRO A 1 74 ? -10.202 7.065 22.512 1.00 63.03 74 PRO A C 1
ATOM 588 O O . PRO A 1 74 ? -11.170 7.116 21.716 1.00 63.03 74 PRO A O 1
#

Nearest PDB structures (foldseek):
  7v99-assembly1_A  TM=5.201E-01  e=8.741E-01  Homo sapiens
  3i4q-assembly1_A  TM=4.078E-01  e=1.127E+00  Oleispira antarctica
  1twl-assembly1_A  TM=4.499E-01  e=4.570E+00  Pyrococcus furiosus
  8xpn-assembly1_A  TM=5.686E-01  e=8.103E+00  Homo sapiens
  3n3k-assembly1_A  TM=5.613E-01  e=8.635E+00  Homo sapiens

Foldseek 3Di:
DKKWWWKFKAFPPPRHTDGDIDIDIDDLVPDPLNPPQPPDFVSVQVSVQCVVCVVCVPDSIGMHTPGMDDDDDD

Secondary structure (DSSP, 8-state):
-EEEEEEEEEETTT--B-SPPEEEEEETTT-GGGTT--S-HHHHHHHHHHHHHHHSTT-SEEEEEEEEEEE---

pLDDT: mean 91.39, std 6.06, range [63.03, 97.69]